Protein AF-A0A521K1V5-F1 (afdb_monomer)

Secondary structure (DSSP, 8-state):
---HHHHHHHHHHHHHHHHHHHHHHS-HHHHHHHHHHHHHHSSTTTHHHHHHHHHHHHHHHHHTPPP--

Structure (mmCIF, N/CA/C/O backbone):
data_AF-A0A521K1V5-F1
#
_entry.id   AF-A0A521K1V5-F1
#
loop_
_atom_site.group_PDB
_atom_site.id
_atom_site.type_symbol
_atom_site.label_atom_id
_atom_site.label_alt_id
_atom_site.label_comp_id
_atom_site.label_asym_id
_atom_site.label_entity_id
_atom_site.label_seq_id
_atom_site.pdbx_PDB_ins_code
_atom_site.Cartn_x
_atom_site.Cartn_y
_atom_site.Cartn_z
_atom_site.occupancy
_atom_site.B_iso_or_equiv
_atom_site.auth_seq_id
_atom_site.auth_comp_id
_atom_site.auth_asym_id
_atom_site.auth_atom_id
_atom_site.pdbx_PDB_model_num
ATOM 1 N N . MET A 1 1 ? 6.859 -3.776 -23.560 1.00 79.94 1 MET A N 1
ATOM 2 C CA . MET A 1 1 ? 7.351 -4.060 -22.197 1.00 79.94 1 MET A CA 1
ATOM 3 C C . MET A 1 1 ? 6.313 -3.567 -21.207 1.00 79.94 1 MET A C 1
ATOM 5 O O . MET A 1 1 ? 5.673 -2.565 -21.500 1.00 79.94 1 MET A O 1
ATOM 9 N N . VAL A 1 2 ? 6.107 -4.280 -20.104 1.00 86.25 2 VAL A N 1
ATOM 10 C CA . VAL A 1 2 ? 5.280 -3.789 -18.991 1.00 86.25 2 VAL A CA 1
ATOM 11 C C . VAL A 1 2 ? 6.147 -2.845 -18.158 1.00 86.25 2 VAL A C 1
ATOM 13 O O . VAL A 1 2 ? 7.275 -3.214 -17.847 1.00 86.25 2 VAL A O 1
ATOM 16 N N . THR A 1 3 ? 5.654 -1.649 -17.833 1.00 91.25 3 THR A N 1
ATOM 17 C CA . THR A 1 3 ? 6.396 -0.669 -17.016 1.00 91.25 3 THR A CA 1
ATOM 18 C C . THR A 1 3 ? 5.984 -0.733 -15.546 1.00 91.25 3 THR A C 1
ATOM 20 O O . THR A 1 3 ? 4.852 -1.118 -15.229 1.00 91.25 3 THR A O 1
ATOM 23 N N . LYS A 1 4 ? 6.863 -0.300 -14.635 1.00 92.31 4 LYS A N 1
ATOM 24 C CA . LYS A 1 4 ? 6.543 -0.138 -13.208 1.00 92.31 4 LYS A CA 1
ATOM 25 C C . LYS A 1 4 ? 5.266 0.667 -13.003 1.00 92.31 4 LYS A C 1
ATOM 27 O O . LYS A 1 4 ? 4.392 0.237 -12.256 1.00 92.31 4 LYS A O 1
ATOM 32 N N . ASP A 1 5 ? 5.107 1.788 -13.701 1.00 91.25 5 ASP A N 1
ATOM 33 C CA . ASP A 1 5 ? 3.932 2.653 -13.544 1.00 91.25 5 ASP A CA 1
ATOM 34 C C . ASP A 1 5 ? 2.624 1.928 -13.889 1.00 91.25 5 ASP A C 1
ATOM 36 O O . ASP A 1 5 ? 1.627 2.067 -13.177 1.00 91.25 5 ASP A O 1
ATOM 40 N N . GLN A 1 6 ? 2.630 1.091 -14.934 1.00 93.94 6 GLN A N 1
ATOM 41 C CA . GLN A 1 6 ? 1.474 0.263 -15.290 1.00 93.94 6 GLN A CA 1
ATOM 42 C C . GLN A 1 6 ? 1.138 -0.740 -14.177 1.00 93.94 6 GLN A C 1
ATOM 44 O O . GLN A 1 6 ? -0.037 -0.921 -13.845 1.00 93.94 6 GLN A O 1
ATOM 49 N N . ILE A 1 7 ? 2.153 -1.355 -13.564 1.00 93.81 7 ILE A N 1
ATOM 50 C CA . ILE A 1 7 ? 1.977 -2.281 -12.436 1.00 93.81 7 ILE A CA 1
ATOM 51 C C . ILE A 1 7 ? 1.406 -1.539 -11.220 1.00 93.81 7 ILE A C 1
ATOM 53 O O . ILE A 1 7 ? 0.419 -1.991 -10.637 1.00 93.81 7 ILE A O 1
ATOM 57 N N . LEU A 1 8 ? 1.960 -0.376 -10.867 1.00 94.44 8 LEU A N 1
ATOM 58 C CA . LEU A 1 8 ? 1.528 0.408 -9.706 1.00 94.44 8 LEU A CA 1
ATOM 59 C C . LEU A 1 8 ? 0.088 0.914 -9.836 1.00 94.44 8 LEU A C 1
ATOM 61 O O . LEU A 1 8 ? -0.648 0.928 -8.849 1.00 94.44 8 LEU A O 1
ATOM 65 N N . ILE A 1 9 ? -0.347 1.298 -11.039 1.00 94.88 9 ILE A N 1
ATOM 66 C CA . ILE A 1 9 ? -1.741 1.696 -11.291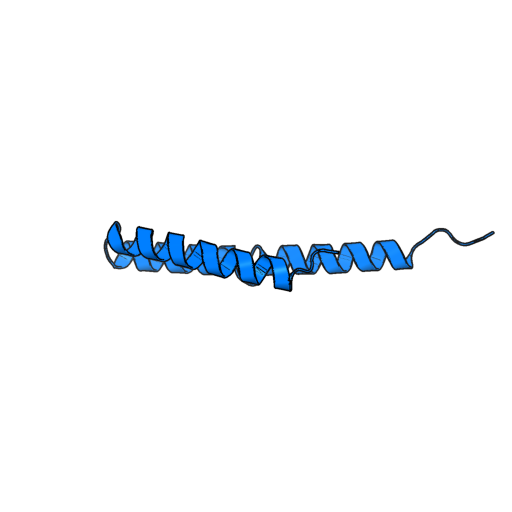 1.00 94.88 9 ILE A CA 1
ATOM 67 C C . ILE A 1 9 ? -2.694 0.530 -10.996 1.00 94.88 9 ILE A C 1
ATOM 69 O O . ILE A 1 9 ? -3.682 0.696 -10.274 1.00 94.88 9 ILE A O 1
ATOM 73 N N . LEU A 1 10 ? -2.384 -0.663 -11.512 1.00 95.12 10 LEU A N 1
ATOM 74 C CA . LEU A 1 10 ? -3.194 -1.862 -11.281 1.00 95.12 10 LEU A CA 1
ATOM 75 C C . LEU A 1 10 ? -3.192 -2.272 -9.804 1.00 95.12 10 LEU A C 1
ATOM 77 O O . LEU A 1 10 ? -4.231 -2.669 -9.268 1.00 95.12 10 LEU A O 1
ATOM 81 N N . LEU A 1 11 ? -2.041 -2.153 -9.143 1.00 94.50 11 LEU A N 1
ATOM 82 C CA . LEU A 1 11 ? -1.870 -2.469 -7.731 1.00 94.50 11 LEU A CA 1
ATOM 83 C C . LEU A 1 11 ? -2.705 -1.539 -6.844 1.00 94.50 11 LEU A C 1
ATOM 85 O O . LEU A 1 11 ? -3.471 -2.028 -6.018 1.00 94.50 11 LEU A O 1
ATOM 89 N N . LYS A 1 12 ? -2.640 -0.217 -7.059 1.00 92.69 12 LYS A N 1
ATOM 90 C CA . LYS A 1 12 ? -3.422 0.776 -6.297 1.00 92.69 12 LYS A CA 1
ATOM 91 C C . LYS A 1 12 ? -4.921 0.486 -6.352 1.00 92.69 12 LYS A C 1
ATOM 93 O O . LYS A 1 12 ? -5.597 0.515 -5.324 1.00 92.69 12 LYS A O 1
ATOM 98 N N . GLY A 1 13 ? -5.439 0.139 -7.532 1.00 93.12 13 GLY A N 1
ATOM 99 C CA . GLY A 1 13 ? -6.849 -0.225 -7.697 1.00 93.12 13 GLY A CA 1
ATOM 100 C C . GLY A 1 13 ? -7.258 -1.460 -6.883 1.00 93.12 13 GLY A C 1
ATOM 101 O O . GLY A 1 13 ? -8.369 -1.514 -6.355 1.00 93.12 13 GLY A O 1
ATOM 102 N N . ARG A 1 14 ? -6.365 -2.447 -6.747 1.00 95.19 14 ARG A N 1
ATOM 103 C CA . ARG A 1 14 ? -6.598 -3.654 -5.93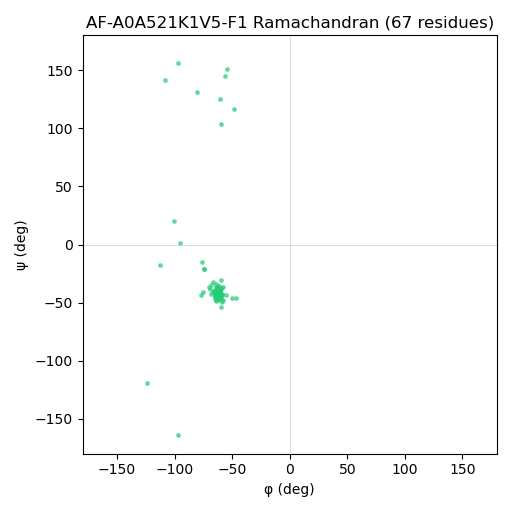4 1.00 95.19 14 ARG A CA 1
ATOM 104 C C . ARG A 1 14 ? -6.443 -3.370 -4.443 1.00 95.19 14 ARG A C 1
ATOM 106 O O . ARG A 1 14 ? -7.296 -3.789 -3.666 1.00 95.19 14 ARG A O 1
ATOM 113 N N . LEU A 1 15 ? -5.415 -2.616 -4.061 1.00 96.25 15 LEU A N 1
ATOM 114 C CA . LEU A 1 15 ? -5.139 -2.249 -2.675 1.00 96.25 15 LEU A CA 1
ATOM 115 C C . LEU A 1 15 ? -6.311 -1.486 -2.053 1.00 96.25 15 LEU A C 1
ATOM 117 O O . LEU A 1 15 ? -6.734 -1.816 -0.951 1.00 96.25 15 LEU A O 1
ATOM 121 N N . ASN A 1 16 ? -6.914 -0.550 -2.790 1.00 95.62 16 ASN A N 1
ATOM 122 C CA . ASN A 1 16 ? -8.097 0.171 -2.318 1.00 95.62 16 ASN A CA 1
ATOM 123 C C . ASN A 1 16 ? -9.276 -0.763 -2.003 1.00 95.62 16 ASN A C 1
ATOM 125 O O . ASN A 1 16 ? -9.967 -0.556 -1.011 1.00 95.62 16 ASN A O 1
ATOM 129 N N . LYS A 1 17 ? -9.494 -1.813 -2.806 1.00 96.25 17 LYS A N 1
ATOM 130 C CA . LYS A 1 17 ? -10.551 -2.804 -2.536 1.00 96.25 17 LYS A CA 1
ATOM 131 C C . LYS A 1 17 ? -10.261 -3.605 -1.269 1.00 96.25 17 LYS A C 1
ATOM 133 O O . LYS A 1 17 ? -11.172 -3.845 -0.486 1.00 96.25 17 LYS A O 1
ATOM 138 N N . VAL A 1 18 ? -9.005 -3.995 -1.060 1.00 96.44 18 VAL A N 1
ATOM 139 C CA . VAL A 1 18 ? -8.586 -4.716 0.151 1.00 96.44 18 VAL A CA 1
ATOM 140 C C . VAL A 1 18 ? -8.745 -3.834 1.389 1.00 96.44 18 VAL A C 1
ATOM 142 O O . VAL A 1 18 ? -9.303 -4.285 2.384 1.00 96.44 18 VAL A O 1
ATOM 145 N N . LEU A 1 19 ? -8.318 -2.570 1.313 1.00 97.06 19 LEU A N 1
ATOM 146 C CA . LEU A 1 19 ? -8.483 -1.602 2.398 1.00 97.06 19 LEU A CA 1
ATOM 147 C C . LEU A 1 19 ? -9.959 -1.371 2.733 1.00 97.06 19 LEU A C 1
ATOM 149 O O . LEU A 1 19 ? -10.298 -1.343 3.908 1.00 97.06 19 LEU A O 1
ATOM 153 N N . LEU A 1 20 ? -10.832 -1.279 1.726 1.00 97.50 20 LEU A N 1
ATOM 154 C CA . LEU A 1 20 ? -12.271 -1.117 1.936 1.00 97.50 20 LEU A CA 1
ATOM 155 C C . LEU A 1 20 ? -12.881 -2.304 2.696 1.00 97.50 20 LEU A C 1
ATOM 157 O O . LEU A 1 20 ? -13.652 -2.119 3.634 1.00 97.50 20 LEU A O 1
ATOM 161 N N . VAL A 1 21 ? -12.524 -3.535 2.317 1.00 97.56 21 VAL A N 1
ATOM 162 C CA . VAL A 1 21 ? -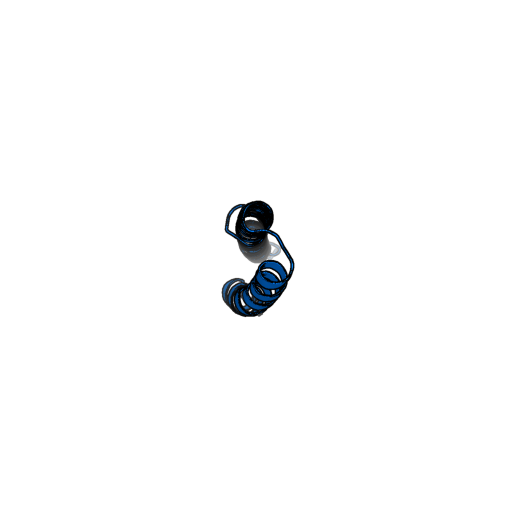12.996 -4.729 3.036 1.00 97.56 21 VAL A CA 1
ATOM 163 C C . VAL A 1 21 ? -12.443 -4.747 4.462 1.00 97.56 21 VAL A C 1
ATOM 165 O O . VAL A 1 21 ? -13.187 -5.013 5.404 1.00 97.56 21 VAL A O 1
ATOM 168 N N . ALA A 1 22 ? -11.162 -4.420 4.645 1.00 97.38 22 ALA A N 1
ATOM 169 C CA . ALA A 1 22 ? -10.544 -4.364 5.965 1.00 97.38 22 ALA A CA 1
ATOM 170 C C . ALA A 1 22 ? -11.224 -3.332 6.883 1.00 97.38 22 ALA A C 1
ATOM 172 O O . ALA A 1 22 ? -11.485 -3.640 8.041 1.00 97.38 22 ALA A O 1
ATOM 173 N N . GLU A 1 23 ? -11.571 -2.154 6.362 1.00 97.19 23 GLU A N 1
ATOM 174 C CA . GLU A 1 23 ? -12.306 -1.112 7.091 1.00 97.19 23 GLU A CA 1
ATOM 175 C C . GLU A 1 23 ? -13.671 -1.607 7.585 1.00 97.19 23 GLU A C 1
ATOM 177 O O . GLU A 1 23 ? -14.079 -1.293 8.699 1.00 97.19 23 GLU A O 1
ATOM 182 N N . SER A 1 24 ? -14.358 -2.438 6.794 1.00 97.12 24 SER A N 1
ATOM 183 C CA . SER A 1 24 ? -15.671 -2.979 7.169 1.00 97.12 24 SER A CA 1
ATOM 184 C C . SER A 1 24 ? -15.625 -4.074 8.243 1.00 97.12 24 SER A C 1
ATOM 186 O O . SER A 1 24 ? -16.634 -4.330 8.899 1.00 97.12 24 SER A O 1
ATOM 188 N N . CYS A 1 25 ? -14.472 -4.724 8.426 1.00 96.50 25 CYS A N 1
ATOM 189 C CA . CYS A 1 25 ? -14.334 -5.905 9.283 1.00 96.50 25 CYS A CA 1
ATOM 190 C C . CYS A 1 25 ? -13.481 -5.666 10.537 1.00 96.50 25 CYS A C 1
ATOM 192 O O . CYS A 1 25 ? -13.523 -6.481 11.458 1.00 96.50 25 CYS A O 1
ATOM 194 N N . LEU A 1 26 ? -12.677 -4.599 10.575 1.00 96.50 26 LEU A N 1
ATOM 195 C CA . LEU A 1 26 ? -11.718 -4.346 11.649 1.00 96.50 26 LEU A CA 1
ATOM 196 C C . LEU A 1 26 ? -12.155 -3.181 12.550 1.00 96.50 26 LEU A C 1
ATOM 198 O O . LEU A 1 26 ? -12.603 -2.149 12.056 1.00 96.50 26 LEU A O 1
ATOM 202 N N . PRO A 1 27 ? -11.932 -3.275 13.873 1.00 97.88 27 PRO A N 1
ATOM 203 C CA . PRO A 1 27 ? -11.975 -2.119 14.759 1.0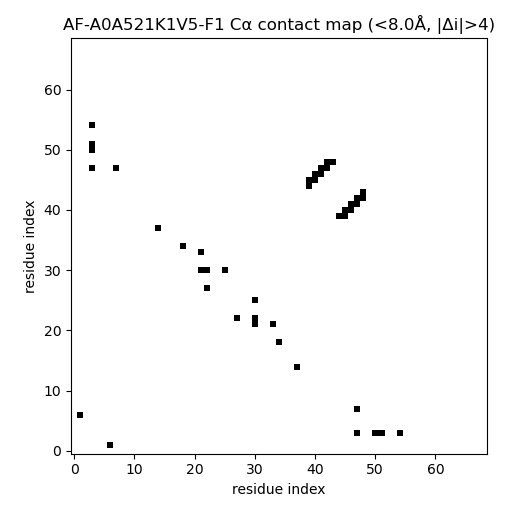0 97.88 27 PRO A CA 1
ATOM 204 C C . PRO A 1 27 ? -11.003 -1.019 14.314 1.00 97.88 27 PRO A C 1
ATOM 206 O O . PRO A 1 27 ? -9.883 -1.306 13.890 1.00 97.88 27 PRO A O 1
ATOM 209 N N . GLU A 1 28 ? -11.386 0.243 14.511 1.00 96.69 28 GLU A N 1
ATOM 210 C CA . GLU A 1 28 ? -10.640 1.427 14.052 1.00 96.69 28 GLU A CA 1
ATOM 211 C C . GLU A 1 28 ? -9.122 1.399 14.361 1.00 96.69 28 GLU A C 1
ATOM 213 O O . GLU A 1 28 ? -8.325 1.642 13.450 1.00 96.69 28 GLU A O 1
ATOM 218 N N . PRO A 1 29 ? -8.650 1.049 15.580 1.00 97.69 29 PRO A N 1
ATOM 219 C CA . PRO A 1 29 ? -7.209 0.985 15.849 1.00 97.69 29 PRO A CA 1
ATOM 220 C C . PRO A 1 29 ? -6.486 -0.075 15.007 1.00 97.69 29 PRO A C 1
ATOM 222 O O . PRO A 1 29 ? -5.349 0.130 14.581 1.00 97.69 29 PRO A O 1
ATOM 225 N N . GLN A 1 30 ? -7.155 -1.201 14.750 1.00 97.88 30 GLN A N 1
ATOM 226 C CA . GLN A 1 30 ? -6.614 -2.315 13.973 1.00 97.88 30 GLN A CA 1
ATOM 227 C C . GLN A 1 30 ? -6.610 -1.976 12.484 1.00 97.88 30 GLN A C 1
ATOM 229 O O . GLN A 1 30 ? -5.611 -2.222 11.811 1.00 97.88 30 GLN A O 1
ATOM 234 N N . PHE A 1 31 ? -7.669 -1.332 11.985 1.00 98.25 31 PHE A N 1
ATOM 235 C CA . PHE A 1 31 ? -7.707 -0.840 10.613 1.00 98.25 31 PHE A CA 1
ATOM 236 C C . PHE A 1 31 ? -6.599 0.183 10.345 1.00 98.25 31 PHE A C 1
ATOM 238 O O . PHE A 1 31 ? -5.905 0.081 9.336 1.00 98.25 31 PHE A O 1
ATOM 245 N N . ARG A 1 32 ? -6.356 1.128 11.265 1.00 97.94 32 ARG A N 1
ATOM 246 C CA . ARG A 1 32 ? -5.253 2.096 11.126 1.00 97.94 32 ARG A CA 1
ATOM 247 C C . ARG A 1 32 ? -3.890 1.417 11.031 1.00 97.94 32 ARG A C 1
ATOM 249 O O . ARG A 1 32 ? -3.091 1.789 10.172 1.00 97.94 32 ARG A O 1
ATOM 256 N N . ALA A 1 33 ? -3.633 0.427 11.886 1.00 97.94 33 ALA A N 1
ATOM 257 C CA . ALA A 1 33 ? -2.394 -0.345 11.844 1.00 97.94 33 ALA A CA 1
ATOM 258 C C . ALA A 1 33 ? -2.266 -1.129 10.528 1.00 97.94 33 ALA A C 1
ATOM 260 O O . ALA A 1 33 ? -1.240 -1.035 9.857 1.00 97.94 33 ALA A O 1
ATOM 261 N N . PHE A 1 34 ? -3.332 -1.824 10.120 1.00 97.75 34 PHE A N 1
ATOM 262 C CA . PHE A 1 34 ? -3.385 -2.576 8.868 1.00 97.75 34 PHE A CA 1
ATOM 263 C C . PHE A 1 34 ? -3.131 -1.681 7.654 1.00 97.75 34 PHE A C 1
ATOM 265 O O . PHE A 1 34 ? -2.272 -1.980 6.829 1.00 97.75 34 PHE A O 1
ATOM 272 N N . ARG A 1 35 ? -3.837 -0.550 7.565 1.00 97.12 35 ARG A N 1
ATOM 273 C CA . ARG A 1 35 ? -3.693 0.415 6.475 1.00 97.12 35 ARG A CA 1
ATOM 274 C C . ARG A 1 35 ? -2.271 0.943 6.386 1.00 97.12 35 ARG A C 1
ATOM 276 O O . ARG A 1 35 ? -1.753 1.052 5.281 1.00 97.12 35 ARG A O 1
ATOM 283 N N . LYS A 1 36 ? -1.652 1.273 7.522 1.00 96.88 36 LYS A N 1
ATOM 284 C CA . LYS A 1 36 ? -0.269 1.750 7.548 1.00 96.88 36 LYS A CA 1
ATOM 285 C C . LYS A 1 36 ? 0.676 0.703 6.962 1.00 96.88 36 LYS A C 1
ATOM 287 O O . LYS A 1 36 ? 1.366 1.004 6.000 1.00 96.88 36 LYS A O 1
ATOM 292 N N . ILE A 1 37 ? 0.629 -0.525 7.481 1.00 96.81 37 ILE A N 1
ATOM 293 C CA . ILE A 1 37 ? 1.482 -1.623 7.007 1.00 96.81 37 ILE A CA 1
ATOM 294 C C . ILE A 1 37 ? 1.252 -1.870 5.515 1.00 96.81 37 ILE A C 1
ATOM 296 O O . ILE A 1 37 ? 2.202 -1.919 4.749 1.00 96.81 37 ILE A O 1
ATOM 300 N N . ALA A 1 38 ? -0.004 -1.954 5.078 1.00 96.00 38 ALA A N 1
ATOM 301 C CA . ALA A 1 38 ? -0.317 -2.202 3.678 1.00 96.00 38 ALA A CA 1
ATOM 302 C C . ALA A 1 38 ? 0.221 -1.091 2.757 1.00 96.00 38 ALA A C 1
ATOM 304 O O . ALA A 1 38 ? 0.775 -1.378 1.701 1.00 96.00 38 ALA A O 1
ATOM 305 N N . LEU A 1 39 ? 0.090 0.181 3.140 1.00 95.19 39 LEU A N 1
ATOM 306 C CA . LEU A 1 39 ? 0.640 1.285 2.350 1.00 95.19 39 LEU A CA 1
ATOM 307 C C . LEU A 1 39 ? 2.174 1.302 2.347 1.00 95.19 39 LEU A C 1
ATOM 309 O O . LEU A 1 39 ? 2.753 1.647 1.320 1.00 95.19 39 LEU A O 1
ATOM 313 N N . ASP A 1 40 ? 2.813 0.918 3.452 1.00 95.94 40 ASP A N 1
ATOM 314 C CA . ASP A 1 40 ? 4.273 0.834 3.549 1.00 95.94 40 ASP A CA 1
ATOM 315 C C . ASP A 1 40 ? 4.825 -0.315 2.675 1.00 95.94 40 ASP A C 1
ATOM 317 O O . ASP A 1 40 ? 5.790 -0.111 1.934 1.00 95.94 40 ASP A O 1
ATOM 321 N N . GLU A 1 41 ? 4.174 -1.485 2.690 1.00 95.94 41 GLU A N 1
ATOM 322 C CA . GLU A 1 41 ? 4.527 -2.671 1.887 1.00 95.94 41 GLU A CA 1
ATOM 323 C C . GLU A 1 41 ? 4.346 -2.444 0.380 1.00 95.94 41 GLU A C 1
ATOM 325 O O . GLU A 1 41 ? 5.165 -2.863 -0.435 1.00 95.94 41 GLU A O 1
ATOM 330 N N . PHE A 1 42 ? 3.275 -1.757 -0.021 1.00 95.19 42 PHE A N 1
ATOM 331 C CA . PHE A 1 42 ? 2.987 -1.492 -1.435 1.00 95.19 42 PHE A CA 1
ATOM 332 C C . PHE A 1 42 ? 3.501 -0.131 -1.927 1.00 95.19 42 PHE A C 1
ATOM 334 O O . PHE A 1 42 ? 3.277 0.227 -3.084 1.00 95.19 42 PHE A O 1
ATOM 341 N N . GLY A 1 43 ? 4.158 0.636 -1.057 1.00 92.12 43 GLY A N 1
ATOM 342 C CA . GLY A 1 43 ? 4.742 1.936 -1.361 1.00 92.12 43 GLY A CA 1
ATOM 343 C C . GLY A 1 43 ? 6.233 1.857 -1.680 1.00 92.12 43 GLY A C 1
ATOM 344 O O . GLY A 1 43 ? 6.792 0.791 -1.942 1.00 92.12 43 GLY A O 1
ATOM 345 N N . ARG A 1 44 ? 6.898 3.018 -1.633 1.00 90.44 44 ARG A N 1
ATOM 346 C CA . ARG A 1 44 ? 8.324 3.178 -1.979 1.00 90.44 44 ARG A CA 1
ATOM 347 C C . ARG A 1 44 ? 9.281 2.351 -1.127 1.00 90.44 44 ARG A C 1
ATOM 349 O O . ARG A 1 44 ? 10.343 1.986 -1.612 1.00 90.44 44 ARG A O 1
ATOM 356 N N . SER A 1 45 ? 8.929 2.099 0.132 1.00 91.75 45 SER A N 1
ATOM 357 C CA . SER A 1 45 ? 9.719 1.275 1.052 1.00 91.75 45 SER A CA 1
ATOM 358 C C . SER A 1 45 ? 9.601 -0.226 0.790 1.00 91.75 45 SER A C 1
ATOM 360 O O . SER A 1 45 ? 10.427 -0.970 1.307 1.00 91.75 45 SER A O 1
ATOM 362 N N . GLY A 1 46 ? 8.607 -0.660 0.014 1.00 94.44 46 GLY A N 1
ATOM 363 C CA . GLY A 1 46 ? 8.404 -2.056 -0.356 1.00 94.44 46 GLY A CA 1
ATOM 364 C C . GLY A 1 46 ? 8.365 -2.220 -1.871 1.00 94.44 46 GLY A C 1
ATOM 365 O O . GLY A 1 46 ? 9.322 -1.880 -2.572 1.00 94.44 46 GLY A O 1
ATOM 366 N N . LEU A 1 47 ? 7.242 -2.715 -2.388 1.00 94.88 47 LEU A N 1
ATOM 367 C CA . LEU A 1 47 ? 7.124 -3.195 -3.764 1.00 94.88 47 LEU A CA 1
ATOM 368 C C . LEU A 1 47 ? 7.465 -2.144 -4.836 1.00 94.88 47 LEU A C 1
ATOM 370 O O . LEU A 1 47 ? 8.055 -2.488 -5.857 1.00 94.88 47 LEU A O 1
ATOM 374 N N . GLU A 1 48 ? 7.121 -0.866 -4.640 1.00 94.81 48 GLU A N 1
ATOM 375 C CA . GLU A 1 48 ? 7.470 0.184 -5.614 1.00 94.81 48 GLU A CA 1
ATOM 376 C C . GLU A 1 48 ? 8.992 0.345 -5.744 1.00 94.81 48 GLU A C 1
ATOM 378 O O . GLU A 1 48 ? 9.500 0.477 -6.860 1.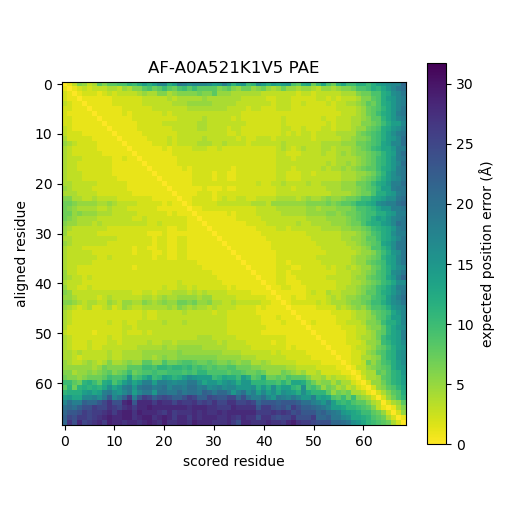00 94.81 48 GLU A O 1
ATOM 383 N N . GLY A 1 49 ? 9.720 0.281 -4.625 1.00 94.75 49 GLY A N 1
ATOM 384 C CA . 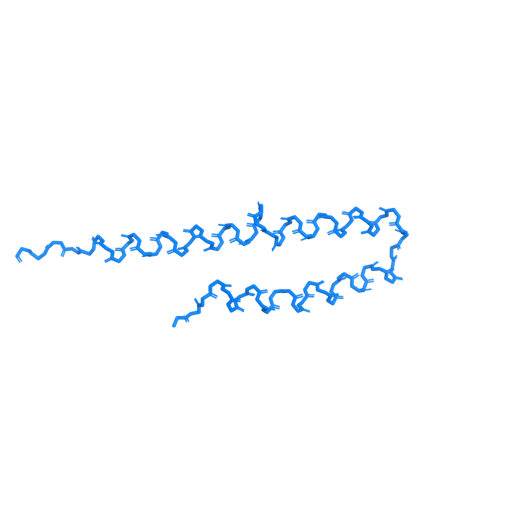GLY A 1 49 ? 11.180 0.355 -4.612 1.00 94.75 49 GLY A CA 1
ATOM 385 C C . GLY A 1 49 ? 11.837 -0.885 -5.222 1.00 94.75 49 GLY A C 1
ATOM 386 O O . GLY A 1 49 ? 12.811 -0.767 -5.967 1.00 94.75 49 GLY A O 1
ATOM 387 N N . GLU A 1 50 ? 11.279 -2.071 -4.970 1.00 95.31 50 GLU A N 1
ATOM 388 C CA . GLU A 1 50 ? 11.750 -3.321 -5.579 1.00 95.31 50 GLU A CA 1
ATOM 389 C C . GLU A 1 50 ? 11.585 -3.314 -7.104 1.00 95.31 50 GLU A C 1
ATOM 391 O O . GLU A 1 50 ? 12.521 -3.662 -7.827 1.00 95.31 50 GLU A O 1
ATOM 396 N N . LEU A 1 51 ? 10.436 -2.848 -7.607 1.00 94.62 51 LEU A N 1
ATOM 397 C CA . LEU A 1 51 ? 10.194 -2.697 -9.044 1.00 94.62 51 LEU A CA 1
ATOM 398 C C . LEU A 1 51 ? 11.158 -1.694 -9.683 1.00 94.62 51 LEU A C 1
ATOM 400 O O . LEU A 1 51 ? 11.686 -1.955 -10.761 1.00 94.62 51 LEU A O 1
ATOM 404 N N . GLU A 1 52 ? 11.428 -0.570 -9.017 1.00 93.50 52 GLU A N 1
ATOM 405 C CA . GLU A 1 52 ? 12.404 0.406 -9.507 1.00 93.50 52 GLU A CA 1
ATOM 406 C C . GLU A 1 52 ? 13.820 -0.182 -9.580 1.00 93.50 52 GLU A C 1
ATOM 408 O O . GLU A 1 52 ? 14.563 0.106 -10.521 1.00 93.50 52 GLU A O 1
ATOM 413 N N . ARG A 1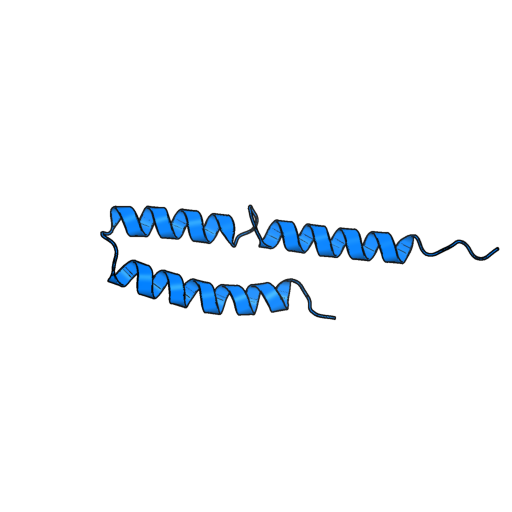 53 ? 14.202 -1.034 -8.622 1.00 93.44 53 ARG A N 1
ATOM 414 C CA . ARG A 1 53 ? 15.495 -1.726 -8.667 1.00 93.44 53 ARG A CA 1
ATOM 415 C C . ARG A 1 53 ? 15.571 -2.691 -9.851 1.00 93.44 53 ARG A C 1
ATOM 417 O O . ARG A 1 53 ? 16.567 -2.671 -10.568 1.00 93.44 53 ARG A O 1
ATOM 424 N N . LEU A 1 54 ? 14.513 -3.466 -10.092 1.00 92.25 54 LEU A N 1
ATOM 425 C CA . LEU A 1 54 ? 14.438 -4.401 -11.219 1.00 92.25 54 LEU A CA 1
ATOM 426 C C . LEU A 1 54 ? 14.506 -3.695 -12.580 1.00 92.25 54 LEU A C 1
ATOM 428 O O . LEU A 1 54 ? 15.188 -4.179 -13.485 1.00 92.25 54 LEU A O 1
ATOM 432 N N . GLU A 1 55 ? 13.846 -2.542 -12.732 1.00 91.00 55 GLU A N 1
ATOM 433 C CA . GLU A 1 55 ? 13.960 -1.724 -13.948 1.00 91.00 55 GLU A CA 1
ATOM 434 C C . GLU A 1 55 ? 15.414 -1.285 -14.179 1.00 91.00 55 GLU A C 1
ATOM 436 O O . GLU A 1 55 ? 15.957 -1.482 -15.266 1.00 91.00 55 GLU A O 1
ATOM 441 N N . ARG A 1 56 ? 16.092 -0.784 -13.136 1.00 89.44 56 ARG A N 1
ATOM 442 C CA . ARG A 1 56 ? 17.500 -0.355 -13.222 1.00 89.44 56 ARG A CA 1
ATOM 443 C C . ARG A 1 56 ? 18.461 -1.507 -13.536 1.00 89.44 56 ARG A C 1
ATOM 445 O O . ARG A 1 56 ? 19.386 -1.325 -14.326 1.00 89.44 56 ARG A O 1
ATOM 452 N N . GLU A 1 57 ? 18.266 -2.677 -12.929 1.00 89.00 57 GLU A N 1
ATOM 453 C CA . GLU A 1 57 ? 19.064 -3.885 -13.199 1.00 89.00 57 GLU A CA 1
ATOM 454 C C . GLU A 1 57 ? 18.889 -4.360 -14.655 1.00 89.00 57 GLU A C 1
ATOM 456 O O . GLU A 1 57 ? 19.862 -4.726 -15.327 1.00 89.00 57 GLU A O 1
ATOM 461 N N . SER A 1 58 ? 17.659 -4.285 -15.173 1.00 83.69 58 SER A N 1
ATOM 462 C CA . SER A 1 58 ? 17.346 -4.628 -16.565 1.00 83.69 58 SER A CA 1
ATOM 463 C C . SER A 1 58 ? 18.060 -3.688 -17.542 1.00 83.69 58 SER A C 1
ATOM 465 O O . SER A 1 58 ? 18.741 -4.147 -18.458 1.00 83.69 58 SER A O 1
ATOM 467 N N . GLU A 1 59 ? 18.012 -2.376 -17.293 1.00 82.69 59 GLU A N 1
ATOM 468 C CA . GLU A 1 59 ? 18.713 -1.380 -18.114 1.00 82.69 59 GLU A CA 1
ATOM 469 C C . GLU A 1 59 ? 20.244 -1.522 -18.082 1.00 82.69 59 GLU A C 1
ATOM 471 O O . GLU A 1 59 ? 20.917 -1.229 -19.073 1.00 82.69 59 GLU A O 1
ATOM 476 N N . GLN A 1 60 ? 20.831 -1.929 -16.951 1.00 78.56 60 GLN A N 1
ATOM 477 C CA . GLN A 1 60 ? 22.279 -2.162 -16.851 1.00 78.56 60 GLN A CA 1
ATOM 478 C C . GLN A 1 60 ? 22.717 -3.396 -17.643 1.00 78.56 60 GLN A C 1
ATOM 480 O O . GLN A 1 60 ? 23.780 -3.384 -18.266 1.00 78.56 60 GLN A O 1
ATOM 485 N N . THR A 1 61 ? 21.891 -4.441 -17.653 1.00 72.94 61 THR A N 1
ATOM 486 C CA . THR A 1 61 ? 22.157 -5.670 -18.411 1.00 72.94 61 THR A CA 1
ATOM 487 C C . THR A 1 61 ? 22.150 -5.402 -19.917 1.00 72.94 61 THR A C 1
ATOM 489 O O . THR A 1 61 ? 23.033 -5.873 -20.632 1.00 72.94 61 THR A O 1
ATOM 492 N N . GLU A 1 62 ? 21.221 -4.572 -20.401 1.00 64.25 62 GLU A N 1
ATOM 493 C CA . GLU A 1 62 ? 21.148 -4.183 -21.816 1.00 64.25 62 GLU A CA 1
ATOM 494 C C . GLU A 1 62 ? 22.345 -3.333 -22.273 1.00 64.25 62 GLU A C 1
ATOM 496 O O . GLU A 1 62 ? 22.794 -3.456 -23.414 1.00 64.25 62 GLU A O 1
ATOM 501 N N . ARG A 1 63 ? 22.918 -2.506 -21.387 1.00 61.25 63 ARG A N 1
ATOM 502 C CA . ARG A 1 63 ? 24.105 -1.687 -21.703 1.00 61.25 63 ARG A CA 1
ATOM 503 C C . ARG A 1 63 ? 25.410 -2.491 -21.760 1.00 61.25 63 ARG A C 1
ATOM 505 O O . ARG A 1 63 ? 26.349 -2.042 -22.408 1.00 61.25 63 ARG A O 1
ATOM 512 N N . ASN A 1 64 ? 25.460 -3.670 -21.134 1.00 62.94 64 ASN A N 1
ATOM 513 C CA . ASN A 1 64 ? 26.646 -4.535 -21.059 1.00 62.94 64 ASN A CA 1
ATOM 514 C C . ASN A 1 64 ? 26.628 -5.709 -22.067 1.00 62.94 64 ASN A C 1
ATOM 516 O O . ASN A 1 64 ? 27.334 -6.700 -21.872 1.00 62.94 64 ASN A O 1
ATOM 520 N N . GLY A 1 65 ? 25.836 -5.619 -23.144 1.00 58.59 65 GLY A N 1
ATOM 521 C CA . GLY A 1 65 ? 25.819 -6.616 -24.225 1.00 58.59 65 GLY A CA 1
ATOM 522 C C . GLY A 1 65 ? 27.213 -6.878 -24.828 1.00 58.59 65 GLY A C 1
ATOM 523 O O . GLY A 1 65 ? 28.069 -5.991 -24.805 1.00 58.59 65 GLY A O 1
ATOM 524 N N . PRO A 1 66 ? 27.470 -8.095 -25.353 1.00 53.19 66 PRO A N 1
ATOM 525 C CA . PRO A 1 66 ? 28.815 -8.611 -25.579 1.00 53.19 66 PRO A CA 1
ATOM 526 C C . PRO A 1 66 ? 29.572 -7.710 -26.549 1.00 53.19 66 PRO A C 1
ATOM 528 O O . PRO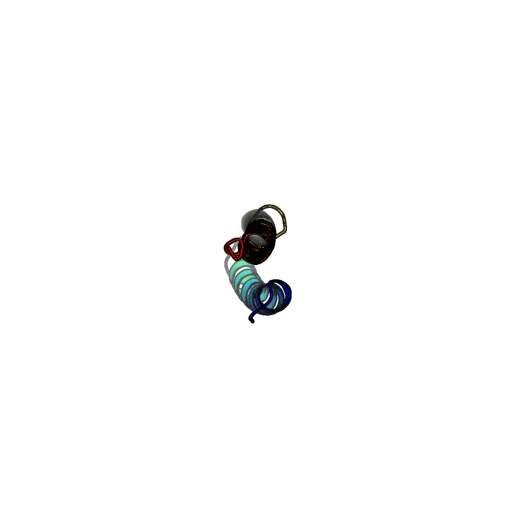 A 1 66 ? 29.105 -7.443 -27.660 1.00 53.19 66 PRO A O 1
ATOM 531 N N . GLY A 1 67 ? 30.746 -7.248 -26.115 1.00 57.69 67 GLY A N 1
ATOM 532 C CA . GLY A 1 67 ? 31.688 -6.542 -26.968 1.00 57.69 67 GLY A CA 1
ATOM 533 C C . GLY A 1 67 ? 31.877 -7.324 -28.263 1.00 57.69 67 GLY A C 1
ATOM 534 O O . GLY A 1 67 ? 32.310 -8.476 -28.244 1.00 57.69 67 GLY A O 1
ATOM 535 N N . ARG A 1 68 ? 31.481 -6.706 -29.378 1.00 53.72 68 ARG A N 1
ATOM 536 C CA . ARG A 1 68 ? 31.770 -7.184 -30.730 1.00 53.72 68 ARG A CA 1
ATOM 537 C C . ARG A 1 68 ? 33.294 -7.233 -30.870 1.00 53.72 68 ARG A C 1
ATOM 539 O O . ARG A 1 68 ? 33.909 -6.177 -30.994 1.00 53.72 68 ARG A O 1
A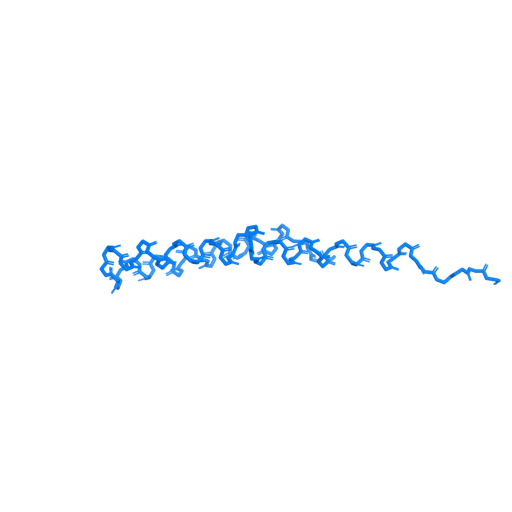TOM 546 N N . ASN A 1 69 ? 33.864 -8.434 -30.798 1.00 53.41 69 ASN A N 1
ATOM 547 C CA . ASN A 1 69 ? 35.144 -8.747 -31.433 1.00 53.41 69 ASN A CA 1
ATOM 548 C C . ASN A 1 69 ? 34.901 -9.059 -32.909 1.00 53.41 69 ASN A C 1
ATOM 550 O O . ASN A 1 69 ? 33.857 -9.688 -33.203 1.00 53.41 69 ASN A O 1
#

pLDDT: mean 89.5, std 12.38, range [53.19, 98.25]

Radius of gyration: 17.69 Å; Cα contacts (8 Å, |Δi|>4): 22; chains: 1; bounding box: 51×12×47 Å

Foldseek 3Di:
DQALVNVLVVVVVVLVVVLVVCVVPDDPVVSVVVNVVSCCCSDCVHDSVVRVVVVVVVVVVVVCPDPDD

Sequence (69 aa):
MVTKDQILILLKGRLNKVLLVAESCLPEPQFRAFRKIALDEFGRSGLEGELERLERESEQTERNGPGRN

Solvent-accessible surface area (backbone atoms only — not comparable to full-atom values): 4011 Å² total; per-residue (Å²): 134,89,51,64,69,63,50,51,55,57,46,52,63,51,49,54,54,53,52,53,55,42,57,75,74,39,59,69,75,56,30,54,52,50,52,50,52,52,50,44,49,64,24,67,86,26,50,48,38,54,46,53,48,51,54,53,54,52,56,53,57,66,74,62,58,80,80,86,125

Mean predicted aligned error: 5.94 Å